Protein AF-A0A352AIY0-F1 (afdb_monomer_lite)

Structure (mmCIF, N/CA/C/O backbone):
data_AF-A0A352AIY0-F1
#
_entry.id   AF-A0A352AIY0-F1
#
loop_
_atom_site.group_PDB
_atom_site.id
_atom_site.type_symbol
_atom_site.label_atom_id
_atom_site.label_alt_id
_atom_site.label_comp_id
_atom_site.label_asym_id
_atom_site.label_entity_id
_atom_site.label_seq_id
_atom_site.pdbx_PDB_ins_code
_atom_site.Cartn_x
_atom_site.Cartn_y
_atom_site.Cartn_z
_atom_site.occupancy
_atom_site.B_iso_or_equiv
_atom_site.auth_seq_id
_atom_site.auth_comp_id
_atom_site.auth_asym_id
_atom_site.auth_atom_id
_atom_site.pdbx_PDB_model_num
ATOM 1 N N . PHE A 1 1 ? -2.202 -8.592 8.448 1.00 60.59 1 PHE A N 1
ATOM 2 C CA . PHE A 1 1 ? -1.639 -7.240 8.233 1.00 60.59 1 PHE A CA 1
ATOM 3 C C . PHE A 1 1 ? -0.396 -7.262 7.349 1.00 60.59 1 PHE A C 1
ATOM 5 O O . PHE A 1 1 ? -0.388 -6.535 6.367 1.00 60.59 1 PHE A O 1
ATOM 12 N N . MET A 1 2 ? 0.593 -8.128 7.625 1.00 71.62 2 MET A N 1
ATOM 13 C CA . MET A 1 2 ? 1.787 -8.307 6.771 1.00 71.62 2 MET A CA 1
ATOM 14 C C . MET A 1 2 ? 1.461 -8.524 5.285 1.00 71.62 2 MET A C 1
ATOM 16 O O . MET A 1 2 ? 2.096 -7.910 4.439 1.00 71.62 2 MET A O 1
ATOM 20 N N . ASN A 1 3 ? 0.411 -9.291 4.971 1.00 82.06 3 ASN A N 1
ATOM 21 C CA . ASN A 1 3 ? 0.023 -9.574 3.582 1.00 82.06 3 ASN A CA 1
ATOM 22 C C . ASN A 1 3 ? -0.323 -8.311 2.775 1.00 82.06 3 ASN A C 1
ATOM 24 O O . ASN A 1 3 ? -0.027 -8.253 1.592 1.00 82.06 3 ASN A O 1
ATOM 28 N N . ILE A 1 4 ? -0.900 -7.277 3.403 1.00 87.06 4 ILE A N 1
ATOM 29 C CA . ILE A 1 4 ? -1.224 -6.028 2.690 1.00 87.06 4 ILE A CA 1
ATOM 30 C C . ILE A 1 4 ? 0.056 -5.253 2.362 1.00 87.06 4 ILE A C 1
ATOM 32 O O . ILE A 1 4 ? 0.170 -4.689 1.279 1.00 87.06 4 ILE A O 1
ATOM 36 N N . LEU A 1 5 ? 1.029 -5.246 3.279 1.00 90.81 5 LEU A N 1
ATOM 37 C CA . LEU A 1 5 ? 2.322 -4.604 3.039 1.00 90.81 5 LEU A CA 1
ATOM 38 C C . LEU A 1 5 ? 3.141 -5.363 1.992 1.00 90.81 5 LEU A C 1
ATOM 40 O O . LEU A 1 5 ? 3.750 -4.713 1.155 1.00 90.81 5 LEU A O 1
ATOM 44 N N . SER A 1 6 ? 3.103 -6.701 1.994 1.00 90.06 6 SER A N 1
ATOM 45 C CA . SER A 1 6 ? 3.727 -7.513 0.939 1.00 9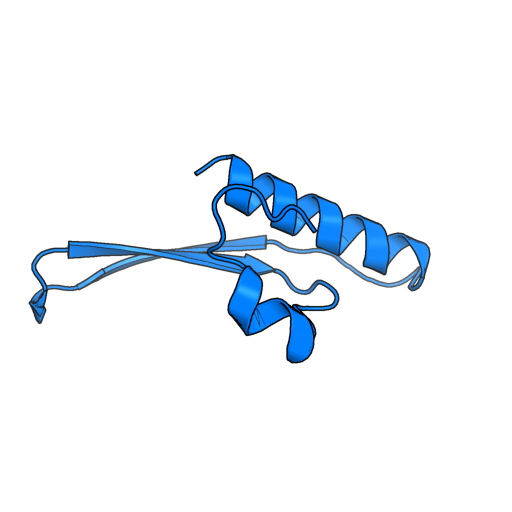0.06 6 SER A CA 1
ATOM 46 C C . SER A 1 6 ? 3.151 -7.158 -0.427 1.00 90.06 6 SER A C 1
ATOM 48 O O . SER A 1 6 ? 3.897 -6.733 -1.298 1.00 90.06 6 SER A O 1
ATOM 50 N N . ASN A 1 7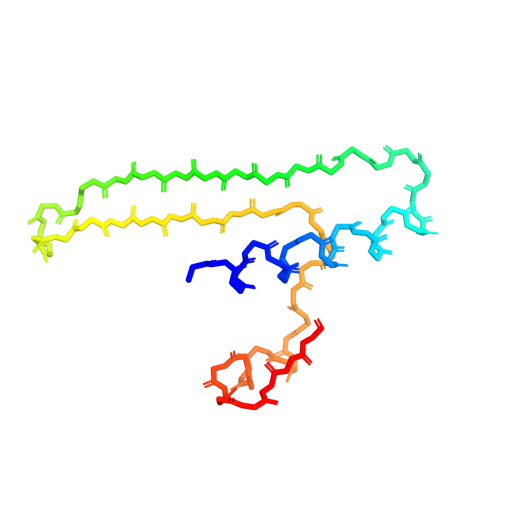 ? 1.820 -7.185 -0.569 1.00 88.62 7 ASN A N 1
ATOM 51 C CA . ASN A 1 7 ? 1.160 -6.843 -1.830 1.00 88.62 7 ASN A CA 1
ATOM 52 C C . ASN A 1 7 ? 1.521 -5.424 -2.310 1.00 88.62 7 ASN A C 1
ATOM 54 O O . ASN A 1 7 ? 1.675 -5.193 -3.507 1.00 88.62 7 ASN A O 1
ATOM 58 N N . ALA A 1 8 ? 1.652 -4.467 -1.384 1.00 91.06 8 ALA A N 1
ATOM 59 C CA . ALA A 1 8 ? 2.070 -3.106 -1.708 1.00 91.06 8 ALA A CA 1
ATOM 60 C C . ALA A 1 8 ? 3.535 -3.047 -2.178 1.00 91.06 8 ALA A C 1
ATOM 62 O O . ALA A 1 8 ? 3.826 -2.359 -3.151 1.00 91.06 8 ALA A O 1
ATOM 63 N N . ILE A 1 9 ? 4.449 -3.777 -1.530 1.00 92.44 9 ILE A N 1
ATOM 64 C CA . ILE A 1 9 ? 5.860 -3.867 -1.940 1.00 92.44 9 ILE A CA 1
ATOM 65 C C . ILE A 1 9 ? 5.968 -4.508 -3.328 1.00 92.44 9 ILE A C 1
ATOM 67 O O . ILE A 1 9 ? 6.560 -3.903 -4.220 1.00 92.44 9 ILE A O 1
ATOM 71 N N . ASP A 1 10 ? 5.310 -5.648 -3.545 1.00 91.94 10 ASP A N 1
ATOM 72 C CA . ASP A 1 10 ? 5.312 -6.364 -4.826 1.00 91.94 10 ASP A CA 1
ATOM 73 C C . ASP A 1 10 ? 4.806 -5.465 -5.971 1.00 91.94 10 ASP A C 1
ATOM 75 O O . ASP A 1 10 ? 5.335 -5.460 -7.087 1.00 91.94 10 ASP A O 1
ATOM 79 N N . ALA A 1 11 ? 3.778 -4.654 -5.702 1.00 91.19 11 ALA A N 1
ATOM 80 C CA . ALA A 1 11 ? 3.236 -3.696 -6.658 1.00 91.19 11 ALA A CA 1
ATOM 81 C C . ALA A 1 11 ? 4.224 -2.558 -6.979 1.00 91.19 11 ALA A C 1
ATOM 83 O O . ALA A 1 11 ? 4.352 -2.157 -8.141 1.00 91.19 11 ALA A O 1
ATOM 84 N N . LEU A 1 12 ? 4.937 -2.044 -5.975 1.00 93.94 12 LEU A N 1
ATOM 85 C CA . LEU A 1 12 ? 5.942 -0.994 -6.150 1.00 93.94 12 LEU A CA 1
ATOM 86 C C . LEU A 1 12 ? 7.158 -1.498 -6.935 1.00 93.94 12 LEU A C 1
ATOM 88 O O . LEU A 1 12 ? 7.598 -0.810 -7.857 1.00 93.94 12 LEU A O 1
ATOM 92 N N . GLU A 1 13 ? 7.643 -2.706 -6.645 1.00 93.62 13 GLU A N 1
ATOM 93 C CA . GLU A 1 13 ? 8.756 -3.337 -7.367 1.00 93.62 13 GLU A CA 1
ATOM 94 C C . GLU A 1 13 ? 8.445 -3.503 -8.860 1.00 93.62 13 GLU A C 1
ATOM 96 O O . GLU A 1 13 ? 9.254 -3.126 -9.713 1.00 93.62 13 GLU A O 1
ATOM 101 N N . LYS A 1 14 ? 7.232 -3.968 -9.197 1.00 90.81 14 LYS A N 1
ATOM 102 C CA . LYS A 1 14 ? 6.771 -4.083 -10.594 1.00 90.81 14 LYS A CA 1
ATOM 103 C C . LYS A 1 14 ? 6.828 -2.745 -11.337 1.00 90.81 14 LYS A C 1
ATOM 105 O O . LYS A 1 14 ? 7.163 -2.718 -12.518 1.00 90.81 14 LYS A O 1
ATOM 110 N N . LYS A 1 15 ? 6.511 -1.634 -10.666 1.00 91.75 15 LYS A N 1
ATOM 111 C CA . LYS A 1 15 ? 6.550 -0.296 -11.276 1.00 91.75 15 LYS A CA 1
ATOM 112 C C . LYS A 1 15 ? 7.969 0.250 -11.396 1.00 91.75 15 LYS A C 1
ATOM 114 O O . LYS A 1 15 ? 8.307 0.803 -12.438 1.00 91.75 15 LYS A O 1
ATOM 119 N N . MET A 1 16 ? 8.813 0.034 -10.388 1.00 93.31 16 MET A N 1
ATOM 120 C CA . MET A 1 16 ? 10.238 0.392 -10.441 1.00 93.31 16 MET A CA 1
ATOM 121 C C . MET A 1 16 ? 10.976 -0.310 -11.587 1.00 93.31 16 MET A C 1
ATOM 123 O O . MET A 1 16 ? 11.882 0.271 -12.178 1.00 93.31 16 MET A O 1
ATOM 127 N N . ALA A 1 17 ? 10.576 -1.539 -11.931 1.00 91.56 17 ALA A N 1
ATOM 128 C CA . ALA A 1 17 ? 11.147 -2.273 -13.059 1.00 91.56 17 ALA A CA 1
ATOM 129 C C . ALA A 1 17 ? 10.862 -1.620 -14.428 1.00 91.56 17 ALA A C 1
ATOM 131 O O . ALA A 1 17 ? 11.582 -1.882 -15.389 1.00 91.56 17 ALA A O 1
ATOM 132 N N . ILE A 1 18 ? 9.823 -0.782 -14.526 1.00 92.19 18 ILE A N 1
ATOM 133 C CA . ILE A 1 18 ? 9.383 -0.133 -15.771 1.00 92.19 18 ILE A CA 1
ATOM 134 C C . ILE A 1 18 ? 9.777 1.354 -15.786 1.00 92.19 18 ILE A C 1
ATOM 136 O O . ILE A 1 18 ? 10.151 1.885 -16.830 1.00 92.19 18 ILE A O 1
ATOM 140 N N . GLU A 1 19 ? 9.719 2.035 -14.639 1.00 93.38 19 GLU A N 1
ATOM 141 C CA . GLU A 1 19 ? 9.962 3.474 -14.507 1.00 93.38 19 GLU A CA 1
ATOM 142 C C . GLU A 1 19 ? 11.208 3.763 -13.650 1.00 93.38 19 GLU A C 1
ATOM 144 O O . GLU A 1 19 ? 11.154 3.770 -12.422 1.00 93.38 19 GLU A O 1
ATOM 149 N N . SER A 1 20 ? 12.339 4.086 -14.288 1.00 85.75 20 SER A N 1
ATOM 150 C CA . SER A 1 20 ? 13.620 4.306 -13.588 1.00 85.75 20 SER A CA 1
ATOM 151 C C . SER A 1 20 ? 13.658 5.532 -12.662 1.00 85.75 20 SER A C 1
ATOM 153 O O . SER A 1 20 ? 14.510 5.600 -11.782 1.00 85.75 20 SER A O 1
ATOM 155 N N . PHE A 1 21 ? 12.756 6.502 -12.847 1.00 91.31 21 PHE A N 1
ATOM 156 C CA . PHE A 1 21 ? 12.652 7.713 -12.013 1.00 91.31 21 PHE A CA 1
ATOM 157 C C . PHE A 1 21 ? 11.489 7.656 -11.012 1.00 91.31 21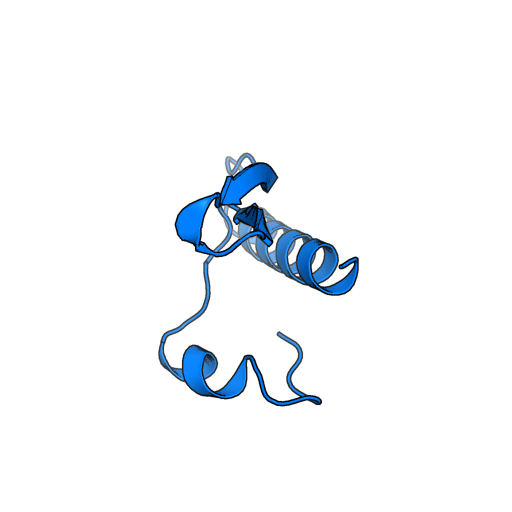 PHE A C 1
ATOM 159 O O . PHE A 1 21 ? 11.103 8.676 -10.439 1.00 91.31 21 PHE A O 1
ATOM 166 N N . PHE A 1 22 ? 10.897 6.478 -10.815 1.00 93.69 22 PHE A N 1
ATOM 167 C CA . PHE A 1 22 ? 9.798 6.300 -9.883 1.00 93.69 22 PHE A CA 1
ATOM 168 C C . PHE A 1 22 ? 10.305 6.223 -8.437 1.00 93.69 22 PHE A C 1
ATOM 170 O O . PHE A 1 22 ? 11.109 5.359 -8.093 1.00 93.69 22 PHE A O 1
ATOM 177 N N . THR A 1 23 ? 9.792 7.103 -7.573 1.00 95.62 23 THR A N 1
ATOM 178 C CA . THR A 1 23 ? 10.048 7.055 -6.126 1.00 95.62 23 THR A CA 1
ATOM 179 C C . THR A 1 23 ? 8.891 6.337 -5.423 1.00 95.62 23 THR A C 1
ATOM 181 O O . THR A 1 23 ? 7.816 6.935 -5.261 1.00 95.62 23 THR A O 1
ATOM 184 N N . PRO A 1 24 ? 9.066 5.072 -5.006 1.00 95.75 24 PRO A N 1
ATOM 185 C CA . PRO A 1 24 ? 8.021 4.316 -4.328 1.00 95.75 24 PRO A CA 1
ATOM 186 C C . PRO A 1 24 ? 7.755 4.868 -2.922 1.00 95.75 24 PRO A C 1
ATOM 188 O O . PRO A 1 24 ? 8.678 5.269 -2.211 1.00 95.75 24 PRO A O 1
ATOM 191 N N . TRP A 1 25 ? 6.498 4.851 -2.484 1.00 96.31 25 TRP A N 1
ATOM 192 C CA . TRP A 1 25 ? 6.135 5.111 -1.093 1.00 96.31 25 TRP A CA 1
ATOM 193 C C . TRP A 1 25 ? 4.929 4.288 -0.658 1.00 96.31 25 TRP A C 1
ATOM 195 O O . TRP A 1 25 ? 4.037 3.976 -1.445 1.00 96.31 25 TRP A O 1
ATOM 205 N N . ILE A 1 26 ? 4.884 4.005 0.643 1.00 96.12 26 ILE A N 1
ATOM 206 C CA . ILE A 1 26 ? 3.718 3.456 1.331 1.00 96.12 26 ILE A CA 1
ATOM 207 C C . ILE A 1 26 ? 3.365 4.413 2.466 1.00 96.12 26 ILE A C 1
ATOM 209 O O . ILE A 1 26 ? 4.218 4.812 3.257 1.00 96.12 26 ILE A O 1
ATOM 213 N N . ARG A 1 27 ? 2.095 4.800 2.547 1.00 96.56 27 ARG A N 1
ATOM 214 C CA . ARG A 1 27 ? 1.541 5.647 3.600 1.00 96.56 27 ARG A CA 1
ATOM 215 C C . ARG A 1 27 ? 0.616 4.812 4.460 1.00 96.56 27 ARG A C 1
ATOM 217 O O . ARG A 1 27 ? -0.335 4.220 3.958 1.00 96.56 27 ARG A O 1
ATOM 224 N N . ILE A 1 28 ? 0.877 4.828 5.761 1.00 95.88 28 ILE A N 1
ATOM 225 C CA . ILE A 1 28 ? 0.019 4.211 6.767 1.00 95.88 28 ILE A CA 1
ATOM 226 C C . ILE A 1 28 ? -0.627 5.336 7.565 1.00 95.88 28 ILE A C 1
ATOM 228 O O . ILE A 1 28 ? 0.062 6.197 8.109 1.00 95.88 28 ILE A O 1
ATOM 232 N N . ARG A 1 29 ? -1.957 5.347 7.614 1.00 96.50 29 ARG A N 1
ATOM 233 C CA . ARG A 1 29 ? -2.737 6.307 8.395 1.00 96.50 29 ARG A CA 1
ATOM 234 C C . ARG A 1 29 ? -3.641 5.561 9.356 1.00 96.50 29 ARG A C 1
ATOM 236 O O . ARG A 1 29 ? -4.384 4.677 8.944 1.00 96.50 29 ARG A O 1
ATOM 243 N N . THR A 1 30 ? -3.618 5.965 10.616 1.00 95.44 30 THR A N 1
ATOM 244 C CA . THR A 1 30 ? -4.531 5.473 11.646 1.00 95.44 30 THR A CA 1
ATOM 245 C C . THR A 1 30 ? -5.482 6.586 12.050 1.00 95.44 30 THR A C 1
ATOM 247 O O . THR A 1 30 ? -5.059 7.728 12.229 1.00 95.44 30 THR A O 1
ATOM 250 N N . GLN A 1 31 ? -6.760 6.271 12.201 1.00 96.56 31 GLN A N 1
ATOM 251 C CA . GLN A 1 31 ? -7.758 7.209 12.703 1.00 96.56 31 GLN A CA 1
ATOM 252 C C . GLN A 1 31 ? -8.790 6.472 13.550 1.00 96.56 31 GLN A C 1
ATOM 254 O O . GLN A 1 31 ? -9.141 5.329 13.254 1.00 96.56 31 GLN A O 1
ATOM 259 N N . VAL A 1 32 ? -9.275 7.127 14.600 1.00 96.88 32 VAL A N 1
ATOM 260 C CA . VAL A 1 32 ? -10.413 6.630 15.372 1.00 96.88 32 VAL A CA 1
ATOM 261 C C . VAL A 1 32 ? -11.682 7.055 14.641 1.00 96.88 32 VAL A C 1
ATOM 263 O O . VAL A 1 32 ? -11.870 8.232 14.345 1.00 96.88 32 VAL A O 1
ATOM 266 N N . ASN A 1 33 ? -12.530 6.089 14.307 1.00 95.12 33 ASN A N 1
ATOM 267 C CA . ASN A 1 33 ? -13.881 6.334 13.834 1.00 95.12 33 ASN A CA 1
ATOM 268 C C . ASN A 1 33 ? -14.828 6.203 15.028 1.00 95.12 33 ASN A C 1
ATOM 270 O O . ASN A 1 33 ? -15.266 5.101 15.364 1.00 95.12 33 ASN A O 1
ATOM 274 N N . GLU A 1 34 ? -15.115 7.333 15.673 1.00 93.06 34 GLU A N 1
ATOM 275 C CA . GLU A 1 34 ? -15.959 7.390 16.871 1.00 93.06 34 GLU A CA 1
ATOM 276 C C . GLU A 1 34 ? -17.383 6.893 16.598 1.00 93.06 34 GLU A C 1
ATOM 278 O O . GLU A 1 34 ? -17.936 6.144 17.400 1.00 93.06 34 GLU A O 1
ATOM 283 N N . CYS A 1 35 ? -17.953 7.210 15.429 1.00 93.06 35 CYS A N 1
ATOM 284 C CA . CYS A 1 35 ? -19.302 6.777 15.052 1.00 93.06 35 CYS A CA 1
ATOM 285 C C . CYS A 1 35 ? -19.433 5.251 14.953 1.00 93.06 35 CYS A C 1
ATOM 287 O O . CYS A 1 35 ? -20.506 4.706 15.194 1.00 93.06 35 CYS A O 1
ATOM 289 N N . GLN A 1 36 ? -18.354 4.566 14.573 1.00 92.62 36 GLN A N 1
ATOM 290 C CA . GLN A 1 36 ? -18.315 3.108 14.441 1.00 92.62 36 GLN A CA 1
ATOM 291 C C . GLN A 1 36 ? -17.631 2.420 15.629 1.00 92.62 36 GLN A C 1
ATOM 293 O O . GLN A 1 36 ? -17.471 1.202 15.599 1.00 92.62 36 GLN A O 1
ATOM 298 N N . ASN A 1 37 ? -17.216 3.181 16.651 1.00 94.31 37 ASN A N 1
ATOM 299 C CA . ASN A 1 37 ? -16.401 2.708 17.771 1.00 94.31 37 ASN A CA 1
ATOM 300 C C . ASN A 1 37 ? -15.232 1.808 17.315 1.00 94.31 37 ASN A C 1
ATOM 302 O O . ASN A 1 37 ? -15.008 0.719 17.846 1.00 94.31 37 ASN A O 1
ATOM 306 N N . ALA A 1 38 ? -14.525 2.235 16.265 1.00 95.50 38 ALA A N 1
ATOM 307 C CA . ALA A 1 38 ? -13.522 1.425 15.583 1.00 95.50 38 ALA A CA 1
ATOM 308 C C . ALA A 1 38 ? -12.242 2.217 15.304 1.00 95.50 38 ALA A C 1
ATOM 310 O O . ALA A 1 38 ? -12.265 3.433 15.122 1.00 95.50 38 ALA A O 1
ATOM 311 N N . VAL A 1 39 ? -11.114 1.512 15.199 1.00 94.81 39 VAL A N 1
ATOM 312 C CA . VAL A 1 39 ? -9.862 2.078 14.681 1.00 94.81 39 VAL A CA 1
ATOM 313 C C . VAL A 1 39 ? -9.731 1.701 13.213 1.00 94.81 39 VAL A C 1
ATOM 315 O O . VAL A 1 39 ? -9.725 0.524 12.858 1.00 94.81 39 VAL A O 1
ATOM 318 N N . VAL A 1 40 ? -9.604 2.706 12.354 1.00 94.88 40 VAL A N 1
ATOM 319 C CA . VAL A 1 40 ? -9.387 2.527 10.921 1.00 94.88 40 VAL A CA 1
ATOM 320 C C . VAL A 1 40 ? -7.907 2.693 10.624 1.00 94.88 40 VAL A C 1
ATOM 322 O O . VAL A 1 40 ? -7.316 3.737 10.901 1.00 94.88 40 VAL A O 1
ATOM 325 N N . ILE A 1 41 ? -7.324 1.668 10.013 1.00 94.00 41 ILE A N 1
ATOM 326 C CA . ILE A 1 41 ? -5.954 1.686 9.511 1.00 94.00 41 ILE A CA 1
ATOM 327 C C . ILE A 1 41 ? -6.026 1.652 7.985 1.00 94.00 41 ILE A C 1
ATOM 329 O O . ILE A 1 41 ? -6.524 0.693 7.401 1.00 94.00 41 ILE A O 1
ATOM 333 N N . SER A 1 42 ? -5.553 2.712 7.339 1.00 93.75 42 SER A N 1
ATOM 334 C CA . SER A 1 42 ? -5.472 2.834 5.884 1.00 93.75 42 SER A CA 1
ATOM 335 C C . SER A 1 42 ? -4.028 2.655 5.436 1.00 93.75 42 SER A C 1
ATOM 337 O O . SER A 1 42 ? -3.145 3.362 5.920 1.00 93.75 42 SER A O 1
ATOM 339 N N . ILE A 1 43 ? -3.802 1.726 4.510 1.00 93.56 43 ILE A N 1
ATOM 340 C CA . ILE A 1 43 ? -2.520 1.525 3.830 1.00 93.56 43 ILE A CA 1
ATOM 341 C C . ILE A 1 43 ? -2.713 1.963 2.379 1.00 93.56 43 ILE A C 1
ATOM 343 O O . ILE A 1 43 ? -3.689 1.577 1.739 1.00 93.56 43 ILE A O 1
ATOM 347 N N . THR A 1 44 ? -1.821 2.806 1.873 1.00 94.50 44 THR A N 1
ATOM 348 C CA . THR A 1 44 ? -1.874 3.324 0.501 1.00 94.50 44 THR A CA 1
ATOM 349 C C . THR A 1 44 ? -0.476 3.335 -0.089 1.00 94.50 44 THR A C 1
ATOM 351 O O . THR A 1 44 ? 0.448 3.795 0.574 1.00 94.50 44 THR A O 1
ATOM 354 N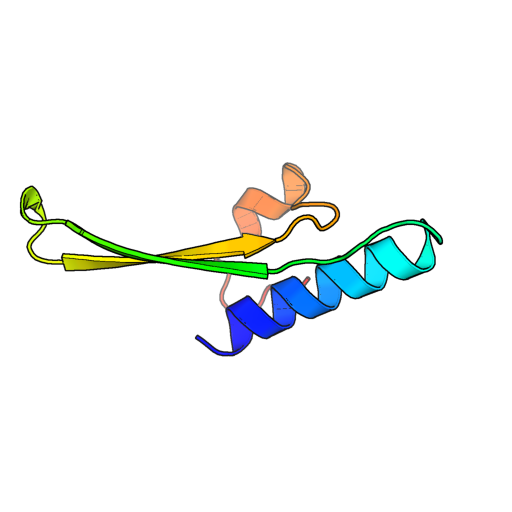 N . ASP A 1 45 ? -0.328 2.878 -1.324 1.00 94.69 45 ASP A N 1
ATOM 355 C CA . ASP A 1 45 ? 0.901 2.946 -2.111 1.00 94.69 45 ASP A CA 1
ATOM 356 C C . ASP A 1 45 ? 0.698 3.786 -3.387 1.00 94.69 45 ASP A C 1
ATOM 358 O O . ASP A 1 45 ? -0.429 4.133 -3.751 1.00 94.69 45 ASP A O 1
ATOM 362 N N . ASN A 1 46 ? 1.792 4.139 -4.063 1.00 95.69 46 ASN A N 1
ATOM 363 C CA . ASN A 1 46 ? 1.780 4.803 -5.374 1.00 95.69 46 ASN A CA 1
ATOM 364 C C . ASN A 1 46 ? 2.178 3.880 -6.540 1.00 95.69 46 ASN A C 1
ATOM 366 O O . ASN A 1 46 ? 2.676 4.359 -7.571 1.00 95.69 46 ASN A O 1
ATOM 370 N N . GLY A 1 47 ? 1.973 2.573 -6.380 1.00 92.38 47 GLY A N 1
ATOM 371 C CA . GLY A 1 47 ? 2.217 1.556 -7.391 1.00 92.38 47 GLY A CA 1
ATOM 372 C C . GLY A 1 47 ? 1.261 1.646 -8.592 1.00 92.38 47 GLY A C 1
ATOM 373 O O . GLY A 1 47 ? 0.605 2.666 -8.821 1.00 92.38 47 GLY A O 1
ATOM 374 N N . PRO A 1 48 ? 1.182 0.590 -9.414 1.00 89.25 48 PRO A N 1
ATOM 375 C CA . PRO A 1 48 ? 0.358 0.558 -10.625 1.00 89.25 48 PRO A CA 1
ATOM 376 C C . PRO A 1 48 ? -1.153 0.485 -10.335 1.00 89.25 48 PRO A C 1
ATOM 378 O O . PRO A 1 48 ? -1.966 0.635 -11.247 1.00 89.25 48 PRO A O 1
ATOM 381 N N . GLY A 1 49 ? -1.538 0.274 -9.072 1.00 87.38 49 GLY A N 1
ATOM 382 C CA . GLY A 1 49 ? -2.922 0.065 -8.660 1.00 87.38 49 GLY A CA 1
ATOM 383 C C . GLY A 1 49 ? -3.469 -1.298 -9.090 1.00 87.38 49 GLY A C 1
ATOM 384 O O . GLY A 1 49 ? -2.766 -2.129 -9.663 1.00 87.38 49 GLY A O 1
ATOM 385 N N . VAL A 1 50 ? -4.752 -1.535 -8.802 1.00 85.12 50 VAL A N 1
ATOM 386 C CA . VAL A 1 50 ? -5.418 -2.801 -9.136 1.00 85.12 50 VAL A CA 1
ATOM 387 C C . VAL A 1 50 ? -6.354 -2.622 -10.336 1.00 85.12 50 VAL A C 1
ATOM 389 O O . VAL A 1 50 ? -7.328 -1.860 -10.243 1.00 85.12 50 VAL A O 1
ATOM 392 N N . PRO A 1 51 ? -6.110 -3.340 -11.449 1.00 84.88 51 PRO A N 1
ATOM 393 C CA . PRO A 1 51 ? -6.994 -3.370 -12.604 1.00 84.88 51 PRO A CA 1
ATOM 394 C C . PRO A 1 51 ? -8.456 -3.683 -12.240 1.00 84.88 51 PRO A C 1
ATOM 396 O O . PRO A 1 51 ? -8.708 -4.564 -11.413 1.00 84.88 51 PRO A O 1
ATOM 399 N N . PRO A 1 52 ? -9.445 -3.031 -12.886 1.00 79.19 52 PRO A N 1
ATOM 400 C CA . PRO A 1 52 ? -10.865 -3.202 -12.565 1.00 79.19 52 PRO A CA 1
ATOM 401 C C . PRO A 1 52 ? -11.357 -4.655 -12.584 1.00 79.19 52 PRO A C 1
ATOM 403 O O . PRO A 1 52 ? -12.165 -5.031 -11.741 1.00 79.19 52 PRO A O 1
ATOM 406 N N . HIS A 1 53 ? -10.834 -5.483 -13.492 1.00 76.50 53 HIS A N 1
ATOM 407 C CA . HIS A 1 53 ? -11.217 -6.891 -13.625 1.00 76.50 53 HIS A CA 1
ATOM 408 C C . HIS A 1 53 ? -10.720 -7.777 -12.467 1.00 76.50 53 HIS A C 1
ATOM 410 O O . HIS A 1 53 ? -11.297 -8.830 -12.218 1.00 76.50 53 HIS A O 1
ATOM 416 N N . MET A 1 54 ? -9.685 -7.355 -11.729 1.00 75.75 54 MET A N 1
ATOM 417 C CA . MET A 1 54 ? -9.190 -8.074 -10.546 1.00 75.75 54 MET A CA 1
ATOM 418 C C . MET A 1 54 ? -9.852 -7.604 -9.244 1.00 75.75 54 MET A C 1
ATOM 420 O O . MET A 1 54 ? -9.811 -8.321 -8.247 1.00 75.75 54 MET A O 1
ATOM 424 N N . LYS A 1 55 ? -10.523 -6.439 -9.243 1.00 76.75 55 LYS A N 1
ATOM 425 C CA . LYS A 1 55 ? -11.181 -5.875 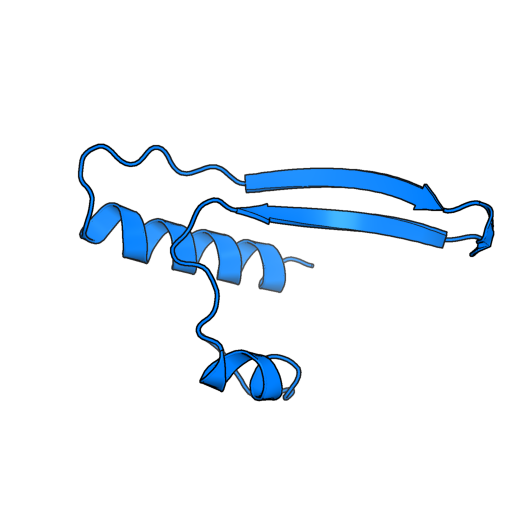-8.045 1.00 76.75 55 LYS A CA 1
ATOM 426 C C . LYS A 1 55 ? -12.210 -6.805 -7.412 1.00 76.75 55 LYS A C 1
ATOM 428 O O . LYS A 1 55 ? -12.340 -6.810 -6.195 1.00 76.75 55 LYS A O 1
ATOM 433 N N . GLN A 1 56 ? -12.916 -7.592 -8.220 1.00 71.62 56 GLN A N 1
ATOM 434 C CA . GLN A 1 56 ? -13.943 -8.516 -7.730 1.00 71.62 56 GLN A CA 1
ATOM 435 C C . GLN A 1 56 ? -13.364 -9.758 -7.044 1.00 71.62 56 GLN A C 1
ATOM 437 O O . GLN A 1 56 ? -14.053 -10.366 -6.237 1.00 71.62 56 GLN A O 1
ATOM 442 N N . ARG A 1 57 ? -12.106 -10.109 -7.335 1.00 73.88 57 ARG A N 1
ATOM 443 C CA . ARG A 1 57 ? -11.452 -11.334 -6.847 1.00 73.88 57 ARG A CA 1
ATOM 444 C C . ARG A 1 57 ? -10.435 -11.089 -5.739 1.00 73.88 57 ARG A C 1
ATOM 446 O O . ARG A 1 57 ? -9.949 -12.029 -5.131 1.00 73.88 57 ARG A O 1
ATOM 453 N N . LEU A 1 58 ? -10.142 -9.825 -5.440 1.00 72.56 58 LEU A N 1
ATOM 454 C CA . LEU A 1 58 ? -9.207 -9.391 -4.394 1.00 72.56 58 LEU A CA 1
ATOM 455 C C . LEU A 1 58 ? -9.528 -9.929 -2.993 1.00 72.56 58 LEU A C 1
ATOM 457 O O . LEU A 1 58 ? -8.642 -9.979 -2.146 1.00 72.56 58 LEU A O 1
ATOM 461 N N . PHE A 1 59 ? -10.786 -10.296 -2.750 1.00 70.44 59 PHE A N 1
ATOM 462 C CA . PHE A 1 59 ? -11.249 -10.844 -1.476 1.00 70.44 59 PHE A CA 1
ATOM 463 C C . PHE A 1 59 ? -11.441 -12.364 -1.514 1.00 70.44 59 PHE A C 1
ATOM 465 O O . PHE A 1 59 ? -11.855 -12.944 -0.510 1.00 70.44 59 PHE A O 1
ATOM 472 N N . ASP A 1 60 ? -11.130 -13.015 -2.639 1.00 74.81 60 ASP A N 1
ATOM 473 C CA . ASP A 1 60 ? -11.134 -14.469 -2.714 1.00 74.81 60 ASP A CA 1
ATOM 474 C C . ASP A 1 60 ? -9.949 -14.993 -1.881 1.00 74.81 60 ASP A C 1
ATOM 476 O O . ASP A 1 60 ? -8.807 -14.593 -2.126 1.00 74.81 60 ASP A O 1
ATOM 480 N N . PRO A 1 61 ? -10.164 -15.920 -0.929 1.00 59.91 61 PRO A N 1
ATOM 481 C CA . PRO A 1 61 ? -9.141 -16.365 0.027 1.00 59.91 61 PRO A CA 1
ATOM 482 C C . PRO A 1 61 ? -7.923 -17.084 -0.590 1.00 59.91 61 PRO A C 1
ATOM 484 O O . PRO A 1 61 ? -7.017 -17.481 0.138 1.00 59.91 61 PRO A O 1
ATOM 487 N N . PHE A 1 62 ? -7.871 -17.221 -1.918 1.00 59.03 62 PHE A N 1
ATOM 488 C CA . PHE A 1 62 ? -6.775 -17.834 -2.677 1.00 59.03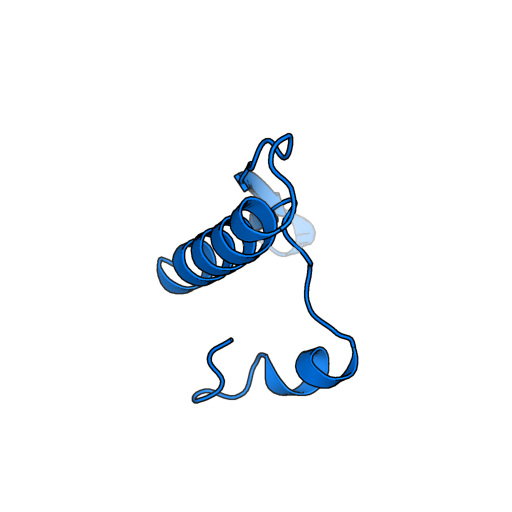 62 PHE A CA 1
ATOM 489 C C . PHE A 1 62 ? -6.229 -16.936 -3.799 1.00 59.03 62 PHE A C 1
ATOM 491 O O . PHE A 1 62 ? -5.452 -17.401 -4.631 1.00 59.03 62 PHE A O 1
ATOM 498 N N . PHE A 1 63 ? -6.651 -15.672 -3.871 1.00 57.91 63 PHE A N 1
ATOM 499 C CA . PHE A 1 63 ? -6.212 -14.758 -4.921 1.00 57.91 63 PHE A CA 1
ATOM 500 C C . PHE A 1 63 ? -4.996 -13.951 -4.459 1.00 57.91 63 PHE A C 1
ATOM 502 O O . PHE A 1 63 ? -5.088 -13.110 -3.567 1.00 57.91 63 PHE A O 1
ATOM 509 N N . THR A 1 64 ? -3.848 -14.218 -5.078 1.00 53.75 64 THR A N 1
ATOM 510 C CA . THR A 1 64 ? -2.594 -13.480 -4.875 1.00 53.75 64 THR A CA 1
ATOM 511 C C . THR A 1 64 ? -2.219 -12.764 -6.174 1.00 53.75 64 THR A C 1
ATOM 513 O O . THR A 1 64 ? -2.318 -13.370 -7.243 1.00 53.75 64 THR A O 1
ATOM 516 N N . THR A 1 65 ? -1.813 -11.493 -6.099 1.00 57.59 65 THR A N 1
ATOM 517 C CA . THR A 1 65 ? -1.476 -10.623 -7.250 1.00 57.59 65 THR A CA 1
ATOM 518 C C . THR A 1 65 ? -0.004 -10.280 -7.320 1.00 57.59 65 THR A C 1
ATOM 520 O O . THR A 1 65 ? 0.537 -9.922 -6.259 1.00 57.59 65 THR A O 1
#

Radius of gyration: 14.15 Å; chains: 1; bounding box: 33×26×34 Å

Sequence (65 aa):
FMNILSNAIDALEKKMAIESFFTPWIRIRTQVNECQNAVVISITDNGPGVPPHMKQRLFDPFFTT

Secondary structure (DSSP, 8-state):
-HHHHHHHHHHHHHHHTT-TT----EEEEEEEEGGGTEEEEEEEE-SS---TTTTTTTTSTT---

Foldseek 3Di:
DVLVVVLQVVQAVVQCVPDVPDDKDKDWDWDQPVVVRDIDIDIDIPGPDDDPVCVVVPPPPPDDD

pLDDT: mean 86.59, std 11.63, range [53.75, 96.88]